Protein AF-A0A954CDB2-F1 (afdb_monomer)

Foldseek 3Di:
DDFAFDPLVVLVVVVVVVLVVQLVCCVVVVDGPPCFAVLQLSVCCVVQVWTAGPPPDPQAGTAHPVGFGEHEWGDEDEPPDDPVVRDTDDRDPPDDGDYYHYHYAYSSRD

Nearest PDB structures (foldseek):
  8q5o-assembly1_B  TM=6.805E-01  e=1.660E-05  Escherichia coli
  8rpx-assembly2_C  TM=6.987E-01  e=3.455E-05  Nitrolancea hollandica
  8rpx-assembly2_D  TM=6.966E-01  e=4.821E-05  Nitrolancea hollandica
  8q5n-assembly1_B  TM=6.728E-01  e=4.511E-05  Nitrolancea hollandica
  1ni0-assembly2_B  TM=3.774E-01  e=2.214E-02  Proteus vulgaris

Secondary structure (DSSP, 8-state):
-PPPB--HHHHHHHHHHHHHHHHHHHHHHSS--S-HHHHHHHHHHHHHT-EEBPTTSSS-SEE-TT--EEEEEEEEPPTTS-GGG-PPPPP-TTS--SEEEEEEE-TT--

Mean predicted aligned error: 4.86 Å

Radius of gyration: 14.65 Å; Cα contacts (8 Å, |Δi|>4): 164; chains: 1; bounding box: 36×35×38 Å

Structure (mmCIF, N/CA/C/O backbone):
data_AF-A0A954CDB2-F1
#
_entry.id   AF-A0A954CDB2-F1
#
loop_
_atom_site.group_PDB
_atom_site.id
_atom_site.type_symbol
_atom_site.label_atom_id
_atom_site.label_alt_id
_atom_site.label_comp_id
_atom_site.label_asym_id
_atom_site.label_entity_id
_atom_site.label_seq_id
_atom_site.pdbx_PDB_ins_code
_atom_site.Cartn_x
_atom_site.Cartn_y
_atom_site.Cartn_z
_atom_site.occupancy
_atom_site.B_iso_or_equiv
_atom_site.auth_seq_id
_atom_site.auth_comp_id
_atom_site.auth_asym_id
_atom_site.auth_atom_id
_atom_site.pdbx_PDB_model_num
ATOM 1 N N . MET A 1 1 ? -9.574 6.672 23.172 1.00 47.84 1 MET A N 1
ATOM 2 C CA . MET A 1 1 ? -8.308 7.112 22.548 1.00 47.84 1 MET 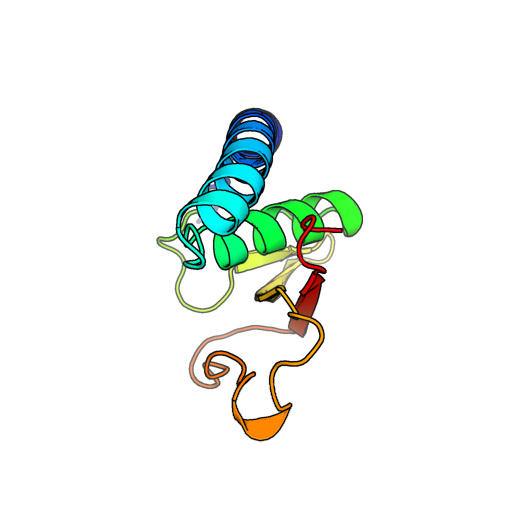A CA 1
ATOM 3 C C . MET A 1 1 ? -8.579 7.263 21.064 1.00 47.84 1 MET A C 1
ATOM 5 O O . MET A 1 1 ? -9.069 6.314 20.475 1.00 47.84 1 MET A O 1
ATOM 9 N N . THR A 1 2 ? -8.377 8.444 20.486 1.00 61.59 2 THR A N 1
ATOM 10 C CA . THR A 1 2 ? -8.468 8.646 19.032 1.00 61.59 2 THR A CA 1
ATOM 11 C C . THR A 1 2 ? -7.229 8.041 18.384 1.00 61.59 2 THR A C 1
ATOM 13 O O . THR A 1 2 ? -6.115 8.444 18.714 1.00 61.59 2 THR A O 1
ATOM 16 N N . GLU A 1 3 ? -7.406 7.045 17.523 1.00 69.50 3 GLU A N 1
ATOM 17 C CA . GLU A 1 3 ? -6.301 6.444 16.772 1.00 69.50 3 GLU A CA 1
ATOM 18 C C . GLU A 1 3 ? -5.727 7.448 15.769 1.00 69.50 3 GLU A C 1
ATOM 20 O O . GLU A 1 3 ? -6.475 8.193 15.132 1.00 69.50 3 GLU A O 1
ATOM 25 N N . ALA A 1 4 ? -4.400 7.472 15.645 1.00 79.69 4 ALA A N 1
ATOM 26 C CA . ALA A 1 4 ? -3.709 8.339 14.702 1.00 79.69 4 ALA A CA 1
ATOM 27 C C . ALA A 1 4 ? -3.939 7.863 13.260 1.00 79.69 4 ALA A C 1
ATOM 29 O O . ALA A 1 4 ? -3.938 6.662 12.977 1.00 79.69 4 ALA A O 1
ATOM 30 N N . THR A 1 5 ? -4.152 8.817 12.356 1.00 83.00 5 THR A N 1
ATOM 31 C CA . THR A 1 5 ? -4.564 8.566 10.971 1.00 83.00 5 THR A CA 1
ATOM 32 C C . THR A 1 5 ? -3.560 9.127 9.987 1.00 83.00 5 THR A C 1
ATOM 34 O O . THR A 1 5 ? -3.004 10.203 10.204 1.00 83.00 5 THR A O 1
ATOM 37 N N . VAL A 1 6 ? -3.401 8.443 8.862 1.00 87.25 6 VAL A N 1
ATOM 38 C CA . VAL A 1 6 ? -2.501 8.863 7.785 1.00 87.25 6 VAL A CA 1
ATOM 39 C C . VAL A 1 6 ? -3.130 9.995 6.956 1.00 87.25 6 VAL A C 1
ATOM 41 O O . VAL A 1 6 ? -4.311 9.932 6.615 1.00 87.25 6 VAL A O 1
ATOM 44 N N . ASP A 1 7 ? -2.341 11.009 6.569 1.00 93.31 7 ASP A N 1
ATOM 45 C CA . ASP A 1 7 ? -2.731 11.955 5.508 1.00 93.31 7 ASP A CA 1
ATOM 46 C C . ASP A 1 7 ? -2.729 11.226 4.157 1.00 93.31 7 ASP A C 1
ATOM 48 O O . ASP A 1 7 ? -1.711 11.137 3.461 1.00 93.31 7 ASP A O 1
ATOM 52 N N . LEU A 1 8 ? -3.896 10.686 3.802 1.00 93.50 8 LEU A N 1
ATOM 53 C CA . LEU A 1 8 ? -4.091 9.884 2.599 1.00 93.50 8 LEU A CA 1
ATOM 54 C C . LEU A 1 8 ? -3.744 10.652 1.317 1.00 93.50 8 LEU A C 1
ATOM 56 O O . LEU A 1 8 ? -3.281 10.046 0.352 1.00 93.50 8 LEU A O 1
ATOM 60 N N . ARG A 1 9 ? -3.929 11.980 1.293 1.00 95.12 9 ARG A N 1
ATOM 61 C CA . ARG A 1 9 ? -3.617 12.791 0.111 1.00 95.12 9 ARG A CA 1
ATOM 62 C C . ARG A 1 9 ? -2.113 12.832 -0.104 1.00 95.12 9 ARG A C 1
ATOM 64 O O . ARG A 1 9 ? -1.643 12.486 -1.187 1.00 95.12 9 ARG A O 1
ATOM 71 N N . ARG A 1 10 ? -1.354 13.225 0.923 1.00 96.25 10 ARG A N 1
ATOM 72 C CA . ARG A 1 10 ? 0.102 13.347 0.795 1.00 96.25 10 ARG A CA 1
ATOM 73 C C . ARG A 1 10 ? 0.773 11.992 0.584 1.00 96.25 10 ARG A C 1
ATOM 75 O O . ARG A 1 10 ? 1.687 11.887 -0.230 1.00 96.25 10 ARG A O 1
ATOM 82 N N . VAL A 1 11 ? 0.322 10.957 1.290 1.00 95.19 11 VAL A N 1
ATOM 83 C CA . VAL A 1 11 ? 0.842 9.597 1.098 1.00 95.19 11 VAL A CA 1
ATOM 84 C C . VAL A 1 11 ? 0.489 9.062 -0.288 1.00 95.19 11 VAL A C 1
ATOM 86 O O . VAL A 1 11 ? 1.358 8.492 -0.940 1.00 95.19 11 VAL A O 1
ATOM 89 N N . GLY A 1 12 ? -0.720 9.325 -0.789 1.00 96.50 12 GLY A N 1
ATOM 90 C CA . G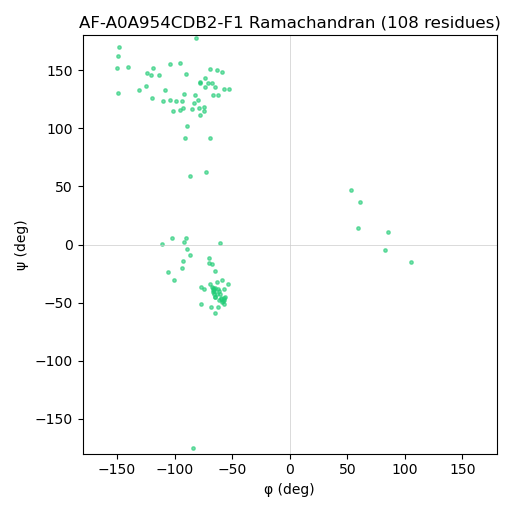LY A 1 12 ? -1.112 8.971 -2.152 1.00 96.50 12 GLY A CA 1
ATOM 91 C C . GLY A 1 12 ? -0.195 9.577 -3.216 1.00 96.50 12 GLY A C 1
ATOM 92 O O . GLY A 1 12 ? 0.283 8.862 -4.088 1.00 96.50 12 GLY A O 1
ATOM 93 N N . GLU A 1 13 ? 0.136 10.869 -3.108 1.00 98.12 13 GLU A N 1
ATOM 94 C CA . GLU A 1 13 ? 1.083 11.532 -4.025 1.00 98.12 13 GLU A CA 1
ATOM 95 C C . GLU A 1 13 ? 2.462 10.849 -4.054 1.00 98.12 13 GLU A C 1
ATOM 97 O O . GLU A 1 13 ? 3.093 10.763 -5.109 1.00 98.12 13 GLU A O 1
ATOM 102 N N . LEU A 1 14 ? 2.949 10.384 -2.898 1.00 98.06 14 LEU A N 1
ATOM 103 C CA . LEU A 1 14 ? 4.224 9.671 -2.789 1.00 98.06 14 LEU A CA 1
ATOM 104 C C . LEU A 1 14 ? 4.126 8.244 -3.337 1.00 98.06 14 LEU A C 1
ATOM 106 O O . LEU A 1 14 ? 5.054 7.777 -3.994 1.00 98.06 14 LEU A O 1
ATOM 110 N N . LEU A 1 15 ? 3.007 7.562 -3.099 1.00 97.75 15 LEU A N 1
ATOM 111 C CA . LEU A 1 15 ? 2.780 6.198 -3.569 1.00 97.75 15 LEU A CA 1
ATOM 112 C C . LEU A 1 15 ? 2.607 6.119 -5.086 1.00 97.75 15 LEU A C 1
ATOM 114 O O . LEU A 1 15 ? 3.099 5.169 -5.682 1.00 97.75 15 LEU A O 1
ATOM 118 N N . GLU A 1 16 ? 2.010 7.120 -5.733 1.00 98.06 16 GLU A N 1
ATOM 119 C CA . GLU A 1 16 ? 1.939 7.188 -7.203 1.00 98.06 16 GLU A CA 1
ATOM 120 C C . GLU A 1 16 ? 3.328 7.389 -7.842 1.00 98.06 16 GLU A C 1
ATOM 122 O O . GLU A 1 16 ? 3.670 6.774 -8.859 1.00 98.06 16 GLU A O 1
ATOM 127 N N . GLN A 1 17 ? 4.188 8.194 -7.208 1.00 98.31 17 GLN A N 1
ATOM 128 C CA . GLN A 1 17 ? 5.592 8.319 -7.617 1.00 98.31 17 GLN A CA 1
ATOM 129 C C . GLN A 1 17 ? 6.342 6.996 -7.414 1.00 98.31 17 GLN A C 1
ATOM 131 O O . GLN A 1 17 ? 7.049 6.533 -8.311 1.00 98.31 17 GLN A O 1
ATOM 136 N N . ALA A 1 18 ? 6.148 6.354 -6.260 1.00 98.06 18 ALA A N 1
ATOM 137 C CA . ALA A 1 18 ? 6.744 5.060 -5.960 1.00 98.06 18 ALA A CA 1
ATOM 138 C C . ALA A 1 18 ? 6.261 3.965 -6.924 1.00 98.06 18 ALA A C 1
ATOM 140 O O . ALA A 1 18 ? 7.076 3.151 -7.348 1.00 98.06 18 ALA A O 1
ATOM 141 N N . ARG A 1 19 ? 4.980 3.967 -7.320 1.00 98.06 19 ARG A N 1
ATOM 142 C CA . ARG A 1 19 ? 4.411 3.068 -8.337 1.00 98.06 19 ARG A CA 1
ATOM 143 C C . ARG A 1 19 ? 5.156 3.194 -9.653 1.00 98.06 19 ARG A C 1
ATOM 145 O O . ARG A 1 19 ? 5.610 2.185 -10.188 1.00 98.06 19 ARG A O 1
ATOM 152 N N . THR A 1 20 ? 5.314 4.421 -10.141 1.00 98.19 20 THR A N 1
ATOM 153 C CA . THR A 1 20 ? 6.021 4.688 -11.401 1.00 98.19 20 THR A CA 1
ATOM 154 C C . THR A 1 20 ? 7.444 4.125 -11.344 1.00 98.19 20 THR A C 1
ATOM 156 O O . THR A 1 20 ? 7.850 3.361 -12.221 1.00 98.19 20 THR A O 1
ATOM 159 N N . LEU A 1 21 ? 8.164 4.398 -10.251 1.00 98.19 21 LEU A N 1
ATOM 160 C CA . LEU A 1 21 ? 9.511 3.876 -10.033 1.00 98.19 21 LEU A CA 1
ATOM 161 C C . LEU A 1 21 ? 9.539 2.346 -9.881 1.00 98.19 21 LEU A C 1
ATOM 163 O O . LEU A 1 21 ? 10.465 1.696 -10.355 1.00 98.19 21 LEU A O 1
ATOM 167 N N . ALA A 1 22 ? 8.542 1.747 -9.231 1.00 97.25 22 ALA A N 1
ATOM 168 C CA . ALA A 1 22 ? 8.467 0.304 -9.024 1.00 97.25 22 ALA A CA 1
ATOM 169 C C . ALA A 1 22 ? 8.290 -0.461 -10.338 1.00 97.25 22 ALA A C 1
ATOM 171 O O . ALA A 1 22 ? 8.894 -1.525 -10.511 1.00 97.25 22 ALA A O 1
ATOM 172 N N . ILE A 1 23 ? 7.489 0.088 -11.254 1.00 96.56 23 ILE A N 1
ATOM 173 C CA . ILE A 1 23 ? 7.288 -0.456 -12.598 1.00 96.56 23 ILE A CA 1
ATOM 174 C C . ILE A 1 23 ? 8.618 -0.435 -13.359 1.00 96.56 23 ILE A C 1
ATOM 176 O O . ILE A 1 23 ? 9.084 -1.486 -13.807 1.00 96.56 23 ILE A O 1
ATOM 180 N N . GLU A 1 24 ? 9.274 0.725 -13.435 1.00 98.00 24 GLU A N 1
ATOM 181 C CA . GLU A 1 24 ? 10.563 0.884 -14.121 1.00 98.00 24 GLU A CA 1
ATOM 182 C C . GLU A 1 24 ? 11.652 -0.013 -13.506 1.00 98.00 24 GLU A C 1
ATOM 184 O O . GLU A 1 24 ? 12.335 -0.770 -14.205 1.00 98.00 24 GLU A O 1
ATOM 189 N N . TYR A 1 25 ? 11.762 -0.014 -12.175 1.00 96.94 25 TYR A N 1
ATOM 190 C CA . TYR A 1 25 ? 12.721 -0.835 -11.442 1.00 96.94 25 TYR A CA 1
ATOM 191 C C . TYR A 1 25 ? 12.557 -2.321 -11.773 1.00 96.94 25 TYR A C 1
ATOM 193 O O . TYR A 1 25 ? 13.546 -3.011 -12.039 1.00 96.94 25 TYR A O 1
ATOM 201 N N . LYS A 1 26 ? 11.320 -2.831 -11.805 1.00 94.12 26 LYS A N 1
ATOM 202 C CA . LYS A 1 26 ? 11.043 -4.230 -12.157 1.00 94.12 26 LYS A CA 1
ATOM 203 C C . LYS A 1 26 ? 11.371 -4.523 -13.618 1.00 94.12 26 LYS A C 1
ATOM 205 O O . LYS A 1 26 ? 11.911 -5.591 -13.907 1.00 94.12 26 LYS A O 1
ATOM 210 N N . GLN A 1 27 ? 11.090 -3.604 -14.539 1.00 94.81 27 GLN A N 1
ATOM 211 C CA . GLN A 1 27 ? 11.412 -3.783 -15.957 1.00 94.81 27 GLN A CA 1
ATOM 212 C C . GLN A 1 27 ? 12.921 -3.949 -16.184 1.00 94.81 27 GLN A C 1
ATOM 214 O O . GLN A 1 27 ? 13.316 -4.855 -16.927 1.00 94.81 27 GLN A O 1
ATOM 219 N N . ILE A 1 28 ? 13.743 -3.146 -15.501 1.00 97.69 28 ILE A N 1
ATOM 220 C CA . ILE A 1 28 ? 15.210 -3.166 -15.613 1.00 97.69 28 ILE A CA 1
ATOM 221 C C . ILE A 1 28 ? 15.812 -4.347 -14.844 1.00 97.69 28 ILE A C 1
ATOM 223 O O . ILE A 1 28 ? 16.603 -5.117 -15.384 1.00 97.69 28 ILE A O 1
ATOM 227 N N . THR A 1 29 ? 15.438 -4.514 -13.575 1.00 96.19 29 THR A N 1
ATOM 228 C CA . THR A 1 29 ? 16.120 -5.448 -12.659 1.00 96.19 29 THR A CA 1
ATOM 229 C C . THR A 1 29 ? 15.500 -6.840 -12.616 1.00 96.19 29 THR A C 1
ATOM 231 O O . THR A 1 29 ? 16.100 -7.763 -12.063 1.00 96.19 29 THR A O 1
ATOM 234 N N . LYS A 1 30 ? 14.278 -6.992 -13.143 1.00 91.75 30 LYS A N 1
ATOM 235 C CA . LYS A 1 30 ? 13.411 -8.173 -12.984 1.00 91.75 30 LYS A CA 1
ATOM 236 C C . LYS A 1 30 ? 13.058 -8.501 -11.526 1.00 91.75 30 LYS A C 1
ATOM 238 O O . LYS A 1 30 ? 12.530 -9.577 -11.251 1.00 91.75 30 LYS A O 1
ATOM 243 N N . LYS A 1 31 ? 13.303 -7.576 -10.590 1.00 90.31 31 LYS A N 1
ATOM 244 C CA . LYS A 1 31 ? 12.974 -7.696 -9.162 1.00 90.31 31 LYS A CA 1
ATOM 245 C C . LYS A 1 31 ? 11.890 -6.684 -8.777 1.00 90.31 31 LYS A C 1
ATOM 247 O O . LYS A 1 31 ? 11.872 -5.589 -9.328 1.00 90.31 31 LYS A O 1
ATOM 252 N N . PRO A 1 32 ? 10.982 -7.009 -7.843 1.00 90.62 32 PRO A N 1
ATOM 253 C CA . PRO A 1 32 ? 9.982 -6.052 -7.386 1.00 90.62 32 PRO A CA 1
ATOM 254 C C . PRO A 1 32 ? 10.609 -4.986 -6.478 1.00 90.62 32 PRO A C 1
ATOM 256 O O . PRO A 1 32 ? 11.454 -5.301 -5.639 1.00 90.62 32 PRO A O 1
ATOM 259 N N . LEU A 1 33 ? 10.135 -3.745 -6.595 1.00 93.56 33 LEU A N 1
ATOM 260 C CA . LEU A 1 33 ? 10.322 -2.714 -5.576 1.00 93.56 33 LEU A CA 1
ATOM 261 C C . LEU A 1 33 ? 9.200 -2.898 -4.546 1.00 93.56 33 LEU A C 1
ATOM 263 O O . LEU A 1 33 ? 8.028 -2.863 -4.911 1.00 93.56 33 LEU A O 1
ATOM 267 N N . GLY A 1 34 ? 9.544 -3.223 -3.299 1.00 91.56 34 GLY A N 1
ATOM 268 C CA . GLY A 1 34 ? 8.619 -3.759 -2.291 1.00 91.56 34 GLY A CA 1
ATOM 269 C C . GLY A 1 34 ? 7.611 -2.759 -1.719 1.00 91.56 34 GLY A C 1
ATOM 270 O O . GLY A 1 34 ? 7.643 -2.525 -0.523 1.00 91.56 34 GLY A O 1
ATOM 271 N N . ILE A 1 35 ? 6.732 -2.202 -2.556 1.00 96.12 35 ILE A N 1
ATOM 272 C CA . ILE A 1 35 ? 5.723 -1.190 -2.186 1.00 96.12 35 ILE A CA 1
ATOM 273 C C . ILE A 1 35 ? 4.279 -1.714 -2.238 1.00 96.12 35 ILE A C 1
ATOM 275 O O . ILE A 1 35 ? 3.327 -0.966 -2.045 1.00 96.12 35 ILE A O 1
ATOM 279 N N . ALA A 1 36 ? 4.087 -2.987 -2.599 1.00 93.94 36 ALA A N 1
ATOM 280 C CA . ALA A 1 36 ? 2.765 -3.529 -2.916 1.00 93.94 36 ALA A CA 1
ATOM 281 C C . ALA A 1 36 ? 1.786 -3.501 -1.736 1.00 93.94 36 ALA A C 1
ATOM 283 O O . ALA A 1 36 ? 0.590 -3.344 -1.966 1.00 93.94 36 ALA A O 1
ATOM 284 N N . GLY A 1 37 ? 2.279 -3.656 -0.503 1.00 93.62 37 GLY A N 1
ATOM 285 C CA . GLY A 1 37 ? 1.453 -3.591 0.703 1.00 93.62 37 GLY A CA 1
ATOM 286 C C . GLY A 1 37 ? 0.863 -2.198 0.885 1.00 93.62 37 GLY A C 1
ATOM 287 O O . GLY A 1 37 ? -0.352 -2.027 0.831 1.00 93.62 37 GLY A O 1
ATOM 288 N N . GLU A 1 38 ? 1.748 -1.211 0.987 1.00 95.44 38 GLU A N 1
ATOM 2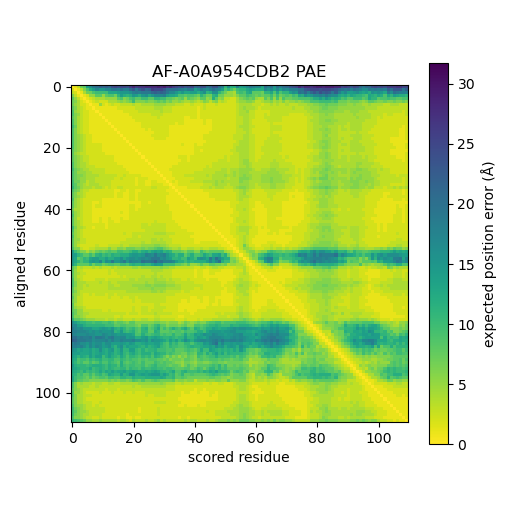89 C CA . GLU A 1 38 ? 1.424 0.196 1.199 1.00 95.44 38 GLU A CA 1
ATOM 290 C C . GLU A 1 38 ? 0.578 0.760 0.050 1.00 95.44 38 GLU A C 1
ATOM 292 O O . GLU A 1 38 ? -0.387 1.491 0.276 1.00 95.44 38 GLU A O 1
ATOM 297 N N . TYR A 1 39 ? 0.891 0.385 -1.194 1.00 97.19 39 TYR A N 1
ATOM 298 C CA . TYR A 1 39 ? 0.103 0.812 -2.347 1.00 97.19 39 TYR A CA 1
ATOM 299 C C . TYR A 1 39 ? -1.315 0.228 -2.316 1.00 97.19 39 TYR A C 1
ATOM 301 O O . TYR A 1 39 ? -2.285 0.938 -2.575 1.00 97.19 39 TYR A O 1
ATOM 309 N N . GLY A 1 40 ? -1.467 -1.051 -1.960 1.00 96.62 40 GLY A N 1
ATOM 310 C CA . GLY A 1 40 ? -2.790 -1.660 -1.849 1.00 96.62 40 GLY A CA 1
ATOM 311 C C . GLY A 1 40 ? -3.622 -1.093 -0.696 1.00 96.62 40 GLY A C 1
ATOM 312 O O . GLY A 1 40 ? -4.821 -0.893 -0.868 1.00 96.62 40 GLY A O 1
ATOM 313 N N . GLU A 1 41 ? -3.005 -0.767 0.442 1.00 96.00 41 GLU A N 1
ATOM 314 C CA . GLU A 1 41 ? -3.661 -0.036 1.537 1.00 96.00 41 GLU A CA 1
ATOM 315 C C . GLU A 1 41 ? -4.209 1.314 1.066 1.00 96.00 41 GLU A C 1
ATOM 317 O O . GLU A 1 41 ? -5.385 1.613 1.280 1.00 96.00 41 GLU A O 1
ATOM 322 N N . TYR A 1 42 ? -3.391 2.091 0.353 1.00 97.25 42 TYR A N 1
ATOM 323 C CA . TYR A 1 42 ? -3.809 3.358 -0.247 1.00 97.25 42 TYR A CA 1
ATOM 324 C C . TY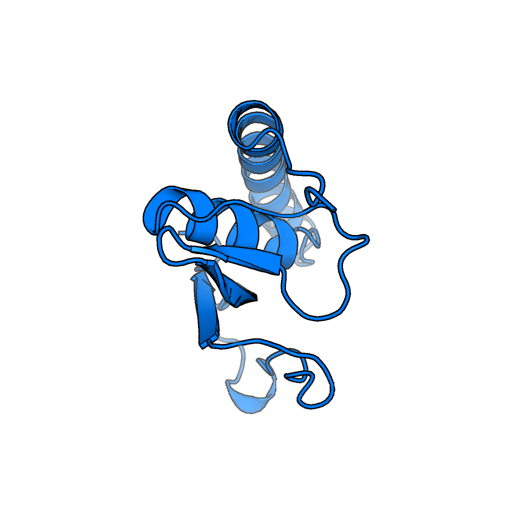R A 1 42 ? -4.981 3.195 -1.220 1.00 97.25 42 TYR A C 1
ATOM 326 O O . TYR A 1 42 ? -5.978 3.912 -1.102 1.00 97.25 42 TYR A O 1
ATOM 334 N N . VAL A 1 43 ? -4.888 2.250 -2.158 1.00 97.44 43 VAL A N 1
ATOM 335 C CA . VAL A 1 43 ? -5.940 2.005 -3.155 1.00 97.44 43 VAL A CA 1
ATOM 336 C C . VAL A 1 43 ? -7.242 1.584 -2.481 1.00 97.44 43 VAL A C 1
ATOM 338 O O . VAL A 1 43 ? -8.293 2.154 -2.776 1.00 97.44 43 VAL A O 1
ATOM 341 N N . ALA A 1 44 ? -7.188 0.640 -1.540 1.00 97.50 44 ALA A N 1
ATOM 342 C CA . ALA A 1 44 ? -8.362 0.203 -0.792 1.00 97.50 44 ALA A CA 1
ATOM 343 C C . ALA A 1 44 ? -8.998 1.361 -0.019 1.00 97.50 44 ALA A C 1
ATOM 345 O O . ALA A 1 44 ? -10.210 1.554 -0.093 1.00 97.50 44 ALA A O 1
ATOM 346 N N . ALA A 1 45 ? -8.193 2.166 0.675 1.00 96.81 45 ALA A N 1
ATOM 347 C CA . ALA A 1 45 ? -8.692 3.307 1.428 1.00 96.81 45 ALA A CA 1
ATOM 348 C C . ALA A 1 45 ? -9.345 4.364 0.538 1.00 96.81 45 ALA A C 1
ATOM 350 O O . ALA A 1 45 ? -10.424 4.856 0.860 1.00 96.81 45 ALA A O 1
ATOM 351 N N . LYS A 1 46 ? -8.736 4.662 -0.612 1.00 96.12 46 LYS A N 1
ATOM 352 C CA . LYS A 1 46 ? -9.275 5.598 -1.600 1.00 96.12 46 LYS A CA 1
ATOM 353 C C . LYS A 1 46 ? -10.584 5.101 -2.218 1.00 96.12 46 LYS A C 1
ATOM 355 O O . LYS A 1 46 ? -11.515 5.887 -2.353 1.00 96.12 46 LYS A O 1
ATOM 360 N N . LEU A 1 47 ? -10.661 3.825 -2.601 1.00 96.69 47 LEU A N 1
ATOM 361 C CA . LEU A 1 47 ? -11.826 3.256 -3.292 1.00 96.69 47 LEU A CA 1
ATOM 362 C C . LEU A 1 47 ? -13.004 2.974 -2.357 1.00 96.69 47 LEU A C 1
ATOM 364 O O . LEU A 1 47 ? -14.154 3.146 -2.752 1.00 96.69 47 LEU A O 1
ATOM 368 N N . LEU A 1 48 ? -12.723 2.533 -1.131 1.00 96.75 48 LEU A N 1
ATOM 369 C CA . LEU A 1 48 ? -13.736 2.119 -0.156 1.00 96.75 48 LEU A CA 1
ATOM 370 C C . LEU A 1 48 ? -13.992 3.181 0.922 1.00 96.75 48 LEU A C 1
ATOM 372 O O . LEU A 1 48 ? -14.741 2.926 1.861 1.00 96.75 48 LEU A O 1
ATOM 376 N N . ASN A 1 49 ? -13.381 4.364 0.789 1.00 95.81 49 ASN A N 1
ATOM 377 C CA . ASN A 1 49 ? -13.472 5.466 1.746 1.00 95.81 49 ASN A CA 1
ATOM 378 C C . ASN A 1 49 ? -13.106 5.035 3.181 1.00 95.81 49 ASN A C 1
ATOM 380 O O . ASN A 1 49 ? -13.826 5.320 4.140 1.00 95.81 49 ASN A O 1
ATOM 384 N N . LEU A 1 50 ? -11.993 4.309 3.321 1.00 96.06 50 LEU A N 1
ATOM 385 C CA . LEU A 1 50 ? -11.498 3.848 4.619 1.00 96.06 50 LEU A CA 1
ATOM 386 C C . LEU A 1 50 ? -10.543 4.872 5.225 1.00 96.06 50 LEU A C 1
ATOM 388 O O . LEU A 1 50 ? -9.742 5.507 4.536 1.00 96.06 50 LEU A O 1
ATOM 392 N N . ARG A 1 51 ? -10.562 4.964 6.551 1.00 95.06 51 ARG A N 1
ATOM 393 C CA . ARG A 1 51 ? -9.606 5.754 7.320 1.00 95.06 51 ARG A CA 1
ATOM 394 C C . ARG A 1 51 ? -8.393 4.891 7.658 1.00 95.06 51 ARG A C 1
ATOM 396 O O . ARG A 1 51 ? -8.479 4.067 8.566 1.00 95.06 51 ARG A O 1
ATOM 403 N N . LEU A 1 52 ? -7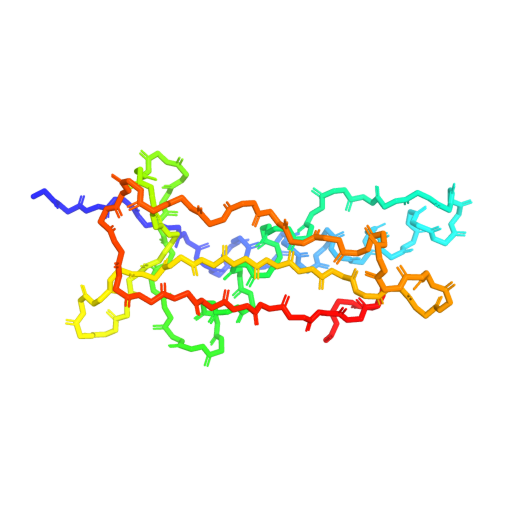.285 5.073 6.931 1.00 94.44 52 LEU A N 1
ATOM 404 C CA . LEU A 1 52 ? -6.019 4.384 7.220 1.00 94.44 52 LEU A CA 1
ATOM 405 C C . LEU A 1 52 ? -5.447 4.819 8.565 1.00 94.44 52 LEU A C 1
ATOM 407 O O . LEU A 1 52 ? -5.386 6.015 8.880 1.00 94.44 52 LEU A O 1
ATOM 411 N N . LEU A 1 53 ? -4.995 3.833 9.327 1.00 92.50 53 LEU A N 1
ATOM 412 C CA . LEU A 1 53 ? -4.339 4.032 10.607 1.00 92.50 53 LEU A CA 1
ATOM 413 C C . LEU A 1 53 ? -2.823 4.054 10.433 1.00 92.50 53 LEU A C 1
ATOM 415 O O . LEU A 1 53 ? -2.271 3.499 9.485 1.00 92.50 53 LEU A O 1
ATOM 419 N N . GLU A 1 54 ? -2.128 4.697 11.363 1.00 87.88 54 GLU A N 1
ATOM 420 C CA . GLU A 1 54 ? -0.674 4.575 11.419 1.00 87.88 54 GLU A CA 1
ATOM 421 C C . GLU A 1 54 ? -0.252 3.125 11.721 1.00 87.88 54 GLU A C 1
ATOM 423 O O . GLU A 1 54 ? -0.910 2.414 12.480 1.00 87.88 54 GLU A O 1
ATOM 428 N N . ALA A 1 55 ? 0.919 2.712 11.220 1.00 76.44 55 ALA A N 1
ATOM 429 C CA . ALA A 1 55 ? 1.456 1.345 11.333 1.00 76.44 55 ALA A CA 1
ATOM 430 C C . ALA A 1 55 ? 1.695 0.832 12.776 1.00 76.44 55 ALA A C 1
ATOM 432 O O . ALA A 1 55 ? 2.207 -0.268 12.982 1.00 76.44 55 ALA A O 1
ATOM 433 N N . ARG A 1 56 ? 1.370 1.636 13.793 1.00 68.69 56 ARG A N 1
ATOM 434 C CA . ARG A 1 56 ? 1.469 1.292 15.217 1.00 68.69 56 ARG A CA 1
ATOM 435 C C . ARG A 1 56 ? 0.216 0.587 15.743 1.00 68.69 56 ARG A C 1
ATOM 437 O O . ARG A 1 56 ? 0.249 0.089 16.868 1.00 68.69 56 ARG A O 1
ATOM 444 N N . THR A 1 57 ? -0.863 0.521 14.963 1.00 63.28 57 THR A N 1
ATOM 445 C CA . THR A 1 57 ? -2.091 -0.169 15.368 1.00 63.28 57 THR A CA 1
ATOM 446 C C . THR A 1 57 ? -1.952 -1.678 15.176 1.00 63.28 57 THR A C 1
ATOM 448 O O . THR A 1 57 ? -1.629 -2.174 14.098 1.00 63.28 57 THR A O 1
ATOM 451 N N . ALA A 1 58 ? -2.179 -2.446 16.241 1.00 71.06 58 ALA A N 1
ATOM 452 C CA . ALA A 1 58 ? -2.074 -3.895 16.175 1.00 71.06 58 ALA A CA 1
ATOM 453 C C . ALA A 1 58 ? -3.321 -4.510 15.511 1.00 71.06 58 ALA A C 1
ATOM 455 O O . ALA A 1 58 ? -4.396 -4.548 16.105 1.00 71.06 58 ALA A O 1
ATOM 456 N N . GLY A 1 59 ? -3.149 -5.071 14.310 1.00 80.31 59 GLY A N 1
ATOM 457 C CA . GLY A 1 59 ? -4.037 -6.104 13.764 1.00 80.31 59 GLY A CA 1
ATOM 458 C C . GLY A 1 59 ? -5.016 -5.705 12.663 1.00 80.31 59 GLY A C 1
ATOM 459 O O . GLY A 1 59 ? -5.509 -6.600 11.975 1.00 80.31 59 GLY A O 1
ATOM 460 N N . HIS A 1 60 ? -5.246 -4.414 12.455 1.00 90.44 60 HIS A N 1
ATOM 461 C CA . HIS A 1 60 ? -6.051 -3.873 11.361 1.00 90.44 60 HIS A CA 1
ATOM 462 C C . HIS A 1 60 ? -5.386 -2.609 10.814 1.00 90.44 60 HIS A C 1
ATOM 464 O O . HIS A 1 60 ? -4.657 -1.926 11.531 1.00 90.44 60 HIS A O 1
ATOM 470 N N . ASP A 1 61 ? -5.632 -2.334 9.539 1.00 92.69 61 ASP A N 1
ATOM 471 C CA . ASP A 1 61 ? -4.916 -1.318 8.766 1.00 92.69 61 ASP A CA 1
ATOM 472 C C . ASP A 1 61 ? -5.796 -0.066 8.556 1.00 92.69 61 ASP A C 1
ATOM 474 O O . ASP A 1 61 ? -5.296 1.048 8.388 1.00 92.69 61 ASP A O 1
ATOM 478 N N . ALA A 1 62 ? -7.125 -0.224 8.619 1.00 94.69 62 ALA A N 1
ATOM 479 C CA . ALA A 1 62 ? -8.081 0.865 8.450 1.00 94.69 62 ALA A CA 1
ATOM 480 C C . ALA A 1 62 ? -9.373 0.682 9.259 1.00 94.69 62 ALA A C 1
ATOM 482 O O . ALA A 1 62 ? -9.656 -0.400 9.777 1.00 94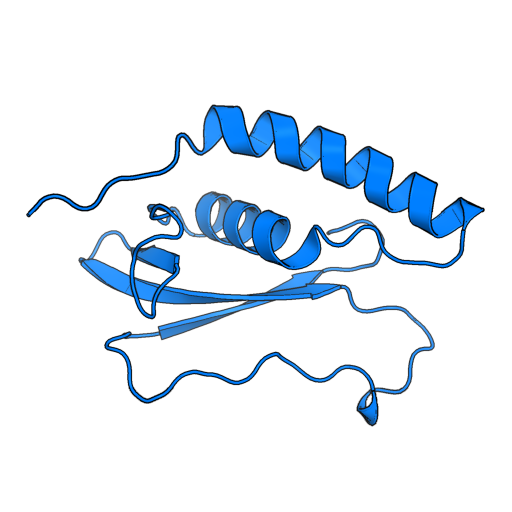.69 62 ALA A O 1
ATOM 483 N N . ILE A 1 63 ? -10.182 1.742 9.303 1.00 94.88 63 ILE A N 1
ATOM 484 C CA . ILE A 1 63 ? -11.548 1.735 9.840 1.00 94.88 63 ILE A CA 1
ATOM 485 C C . ILE A 1 63 ? -12.538 2.254 8.787 1.00 94.88 63 ILE A C 1
ATOM 487 O O . ILE A 1 63 ? -12.252 3.252 8.120 1.00 94.88 63 ILE A O 1
ATOM 491 N N . ASP A 1 64 ? -13.684 1.583 8.636 1.00 95.50 64 ASP A N 1
ATOM 492 C CA . ASP A 1 64 ? -14.781 2.026 7.760 1.00 95.50 64 ASP A CA 1
ATOM 493 C C . ASP A 1 64 ? -15.673 3.106 8.418 1.00 95.50 64 ASP A C 1
ATOM 495 O O . ASP A 1 64 ? -15.475 3.503 9.569 1.00 95.50 64 ASP A O 1
ATOM 499 N N . ALA A 1 65 ? -16.669 3.609 7.685 1.00 94.44 65 ALA A N 1
ATOM 500 C CA . ALA A 1 65 ? -17.578 4.646 8.186 1.00 94.44 65 ALA A CA 1
ATOM 501 C C . ALA A 1 65 ? -18.460 4.196 9.371 1.00 94.44 65 ALA A C 1
ATOM 503 O O . ALA A 1 65 ? -18.892 5.041 10.154 1.00 94.44 65 ALA A O 1
ATOM 504 N N . ASP A 1 66 ? -18.688 2.889 9.529 1.00 95.44 66 ASP A N 1
ATOM 505 C CA . ASP A 1 66 ? -19.478 2.301 10.617 1.00 95.44 66 ASP A CA 1
ATOM 506 C C . ASP A 1 66 ? -18.604 1.917 11.829 1.00 95.44 66 ASP A C 1
ATOM 508 O O . ASP A 1 66 ? -19.103 1.374 12.816 1.00 95.44 66 ASP A O 1
ATOM 512 N N . GLY A 1 67 ? -17.295 2.189 11.775 1.00 93.81 67 GLY A N 1
ATOM 513 C CA . GLY A 1 67 ? -16.352 1.866 12.843 1.00 93.81 67 GLY A CA 1
ATOM 514 C C . GLY A 1 67 ? -15.797 0.441 12.791 1.00 93.81 67 GLY A C 1
ATOM 515 O O . GLY A 1 67 ? -15.138 0.028 13.747 1.00 93.81 67 GLY A O 1
ATOM 516 N N . ARG A 1 68 ? -16.022 -0.310 11.706 1.00 94.06 68 ARG A N 1
ATOM 517 C CA . ARG A 1 68 ? -15.479 -1.666 11.552 1.00 94.06 68 ARG A CA 1
ATOM 518 C C . ARG A 1 68 ? -13.986 -1.622 11.264 1.00 94.06 68 ARG A C 1
ATOM 520 O O . ARG A 1 68 ? -13.524 -0.859 10.416 1.00 94.06 68 ARG A O 1
ATOM 527 N N . LYS A 1 69 ? -13.238 -2.489 11.938 1.00 93.62 69 LYS A N 1
ATOM 528 C CA . LYS A 1 69 ? -11.795 -2.693 11.802 1.00 93.62 69 LYS A CA 1
ATOM 529 C C . LYS A 1 69 ? -11.511 -3.541 10.563 1.00 93.62 69 LYS A C 1
ATOM 531 O O . LYS A 1 69 ? -11.912 -4.704 10.482 1.00 93.62 69 LYS A O 1
ATOM 536 N N . VAL A 1 70 ? -10.793 -2.975 9.602 1.00 94.25 70 VAL A N 1
ATOM 537 C CA . VAL A 1 70 ? -10.492 -3.604 8.313 1.00 94.25 70 VAL A CA 1
ATOM 538 C C . VAL A 1 70 ? -9.014 -3.964 8.245 1.00 94.25 70 VAL A C 1
ATOM 540 O O . VAL A 1 70 ? -8.145 -3.104 8.382 1.00 94.25 70 VAL A O 1
ATOM 543 N N . GLN A 1 71 ? -8.713 -5.237 7.997 1.00 93.44 71 GLN A N 1
ATOM 544 C CA . GLN A 1 71 ? -7.371 -5.673 7.623 1.00 93.44 71 GLN A CA 1
ATOM 545 C C . GLN A 1 71 ? -7.240 -5.665 6.099 1.00 93.44 71 GLN A C 1
ATOM 547 O O . GLN A 1 71 ? -8.049 -6.258 5.393 1.00 93.44 71 GLN A O 1
ATOM 552 N N . ILE A 1 72 ? -6.198 -5.033 5.581 1.00 93.81 72 ILE A N 1
ATOM 553 C CA . ILE A 1 72 ? -5.928 -4.918 4.156 1.00 93.81 72 ILE A CA 1
ATOM 554 C C . ILE A 1 72 ? -4.730 -5.804 3.819 1.00 93.81 72 ILE A C 1
ATOM 556 O O . ILE A 1 72 ? -3.716 -5.863 4.520 1.00 93.81 72 ILE A O 1
ATOM 560 N N . LYS A 1 73 ? -4.862 -6.589 2.756 1.00 93.19 73 LYS A N 1
ATOM 561 C CA . LYS A 1 73 ? -3.785 -7.420 2.215 1.00 93.19 73 LYS A CA 1
ATOM 562 C C . LYS A 1 73 ? -3.724 -7.181 0.722 1.00 93.19 73 LYS A C 1
ATOM 564 O O . LYS A 1 73 ? -4.748 -7.215 0.052 1.00 93.19 73 LYS A O 1
ATOM 569 N N . ALA A 1 74 ? -2.524 -6.959 0.209 1.00 93.44 74 ALA A N 1
ATOM 570 C CA . ALA A 1 74 ? -2.324 -6.595 -1.182 1.00 93.44 74 ALA A CA 1
ATOM 571 C C . ALA A 1 74 ? -1.372 -7.557 -1.888 1.00 93.44 74 ALA A C 1
ATOM 573 O O . ALA A 1 74 ? -0.436 -8.098 -1.282 1.00 93.44 74 ALA A O 1
ATOM 574 N N . ARG A 1 75 ? -1.604 -7.773 -3.184 1.00 91.44 75 ARG A N 1
ATOM 575 C CA . ARG A 1 75 ? -0.738 -8.600 -4.019 1.00 91.44 75 ARG A CA 1
ATOM 576 C C . ARG A 1 75 ? -0.720 -8.127 -5.466 1.00 91.44 75 ARG A C 1
ATOM 578 O O . ARG A 1 75 ? -1.764 -8.040 -6.093 1.00 91.44 75 ARG A O 1
ATOM 585 N N . VAL A 1 76 ? 0.487 -7.967 -6.004 1.00 91.62 76 VAL A N 1
ATOM 586 C CA . VAL A 1 76 ? 0.723 -7.859 -7.449 1.00 91.62 76 VAL A CA 1
ATOM 587 C C . VAL A 1 76 ? 0.788 -9.261 -8.060 1.00 91.62 76 VAL A C 1
ATOM 589 O O . VAL A 1 76 ? 1.607 -10.097 -7.651 1.00 91.62 76 VAL A O 1
ATOM 592 N N . LEU A 1 77 ? -0.089 -9.527 -9.022 1.00 88.94 77 LEU A N 1
ATOM 593 C CA . LEU A 1 77 ? -0.172 -10.767 -9.778 1.00 88.94 77 LEU A CA 1
ATOM 594 C C . LEU A 1 77 ? 0.656 -10.635 -11.055 1.00 88.94 77 LEU A C 1
ATOM 596 O O . LEU A 1 77 ? 0.368 -9.828 -11.929 1.00 88.94 77 LEU A O 1
ATOM 600 N N . ASN A 1 78 ? 1.691 -11.464 -11.173 1.00 81.06 78 ASN A N 1
ATOM 601 C CA . ASN A 1 78 ? 2.534 -11.491 -12.364 1.00 81.06 78 ASN A CA 1
ATOM 602 C C . ASN A 1 78 ? 2.026 -12.555 -13.345 1.00 81.06 78 ASN A C 1
ATOM 604 O O . ASN A 1 78 ? 1.988 -13.737 -12.962 1.00 81.06 78 ASN A O 1
ATOM 608 N N . PRO A 1 79 ? 1.705 -12.183 -14.598 1.00 73.69 79 PRO A N 1
ATOM 609 C CA . PRO A 1 79 ? 1.432 -13.146 -15.655 1.00 73.69 79 PRO A CA 1
ATOM 610 C C . PRO A 1 79 ? 2.586 -14.153 -15.766 1.00 73.69 79 PRO A C 1
ATOM 612 O O . PRO A 1 79 ? 3.760 -13.790 -15.710 1.00 73.69 79 PRO A O 1
ATOM 615 N N . GLY A 1 80 ? 2.265 -15.444 -15.851 1.00 73.69 80 GLY A N 1
ATOM 616 C CA . GLY A 1 80 ? 3.263 -16.514 -15.984 1.00 73.69 80 GLY A CA 1
ATOM 617 C C . GLY A 1 80 ? 3.919 -16.996 -14.684 1.00 73.69 80 GLY A C 1
ATOM 618 O O . GLY A 1 80 ? 4.647 -17.985 -14.713 1.00 73.69 80 GLY A O 1
ATOM 619 N N . THR A 1 81 ? 3.642 -16.382 -13.527 1.00 74.88 81 THR A N 1
ATOM 620 C CA . THR A 1 81 ? 4.072 -16.957 -12.241 1.00 74.88 81 THR A CA 1
ATOM 621 C C . THR A 1 81 ? 3.081 -18.037 -11.786 1.00 74.88 81 THR A C 1
ATOM 623 O O . THR A 1 81 ? 1.881 -17.762 -11.707 1.00 74.88 81 THR A O 1
ATOM 626 N N . PRO A 1 82 ? 3.540 -19.253 -11.436 1.00 72.88 82 PRO A N 1
ATOM 627 C CA . PRO A 1 82 ? 2.661 -20.309 -10.946 1.00 72.88 82 PRO A CA 1
ATOM 628 C C . PRO A 1 82 ? 1.850 -19.887 -9.708 1.00 72.88 82 PRO A C 1
ATOM 630 O O . PRO A 1 82 ? 2.395 -19.350 -8.739 1.00 72.88 82 PRO A O 1
ATOM 63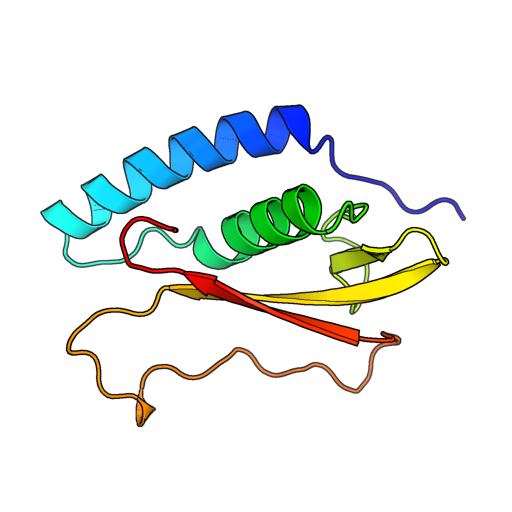3 N N . ARG A 1 83 ? 0.540 -20.177 -9.712 1.00 66.75 83 ARG A N 1
ATOM 634 C CA . ARG A 1 83 ? -0.398 -19.819 -8.623 1.00 66.75 83 ARG A CA 1
ATOM 635 C C . ARG A 1 83 ? 0.060 -20.297 -7.240 1.00 66.75 83 ARG A C 1
ATOM 637 O O . ARG A 1 83 ? -0.146 -19.608 -6.250 1.00 66.75 83 ARG A O 1
ATOM 644 N N . ASN A 1 84 ? 0.721 -21.449 -7.164 1.00 67.75 84 ASN A N 1
ATOM 645 C CA . ASN A 1 84 ? 1.223 -22.032 -5.914 1.00 67.75 84 ASN A CA 1
ATOM 646 C C . ASN A 1 84 ? 2.374 -21.235 -5.260 1.00 67.75 84 ASN A C 1
ATOM 648 O O . ASN A 1 84 ? 2.640 -21.434 -4.070 1.00 67.75 84 ASN A O 1
ATOM 652 N N . VAL A 1 85 ? 3.025 -20.334 -6.006 1.00 68.12 85 VAL A N 1
ATOM 653 C CA . VAL A 1 85 ? 4.097 -19.441 -5.525 1.00 68.12 85 VAL A CA 1
ATOM 654 C C . VAL A 1 85 ? 3.537 -18.079 -5.082 1.00 68.12 85 VAL A C 1
ATOM 656 O O . VAL A 1 85 ? 4.144 -17.376 -4.273 1.00 68.12 85 VAL A O 1
ATOM 659 N N . GLN A 1 86 ? 2.340 -17.710 -5.540 1.00 69.00 86 GLN A N 1
ATOM 660 C CA . GLN A 1 86 ? 1.682 -16.442 -5.211 1.00 69.00 86 GLN A CA 1
ATOM 661 C C . GLN A 1 86 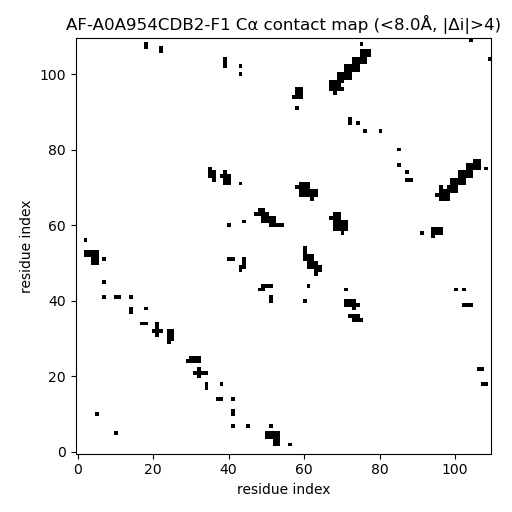? 0.863 -16.542 -3.916 1.00 69.00 86 GLN A C 1
ATOM 663 O O . GLN A 1 86 ? -0.348 -16.338 -3.900 1.00 69.00 86 GLN A O 1
ATOM 668 N N . ARG A 1 87 ? 1.524 -16.881 -2.803 1.00 75.06 87 ARG A N 1
ATOM 669 C CA . ARG A 1 87 ? 0.852 -16.979 -1.500 1.00 75.06 87 ARG A CA 1
ATOM 670 C C . ARG A 1 87 ? 0.619 -15.602 -0.883 1.00 75.06 87 ARG A C 1
ATOM 672 O O . ARG A 1 87 ? 1.490 -14.733 -0.911 1.00 75.06 87 ARG A O 1
ATOM 679 N N . MET A 1 88 ? -0.552 -15.452 -0.282 1.00 76.25 88 MET A N 1
ATOM 680 C CA . MET A 1 88 ? -0.912 -14.327 0.572 1.00 76.25 88 MET A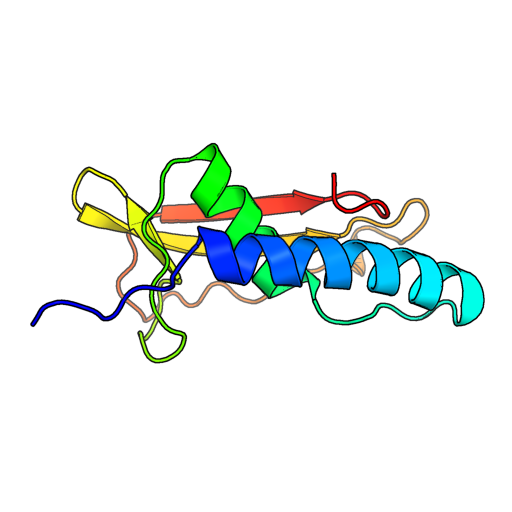 CA 1
ATOM 681 C C . MET A 1 88 ? -0.139 -14.352 1.892 1.00 76.25 88 MET A C 1
ATOM 683 O O . MET A 1 88 ? 0.210 -15.419 2.403 1.00 76.25 88 MET A O 1
ATOM 687 N N . GLY A 1 89 ? 0.087 -13.167 2.463 1.00 73.06 89 GLY A N 1
ATOM 688 C CA . GLY A 1 89 ? 0.531 -13.051 3.849 1.00 73.06 89 GLY A CA 1
ATOM 689 C C . GLY A 1 89 ? -0.484 -13.695 4.796 1.00 73.06 89 GLY A C 1
ATOM 690 O O . GLY A 1 89 ? -1.684 -13.714 4.522 1.00 73.06 89 GLY A O 1
ATOM 691 N N . ARG A 1 90 ? -0.004 -14.249 5.913 1.00 81.44 90 ARG A N 1
ATOM 692 C CA . ARG A 1 90 ? -0.869 -14.903 6.902 1.00 81.44 90 ARG A CA 1
ATOM 693 C C . ARG A 1 90 ? -1.856 -13.886 7.485 1.00 81.44 90 ARG A C 1
ATOM 695 O O . ARG A 1 90 ? -1.436 -12.846 7.989 1.00 81.44 90 ARG A O 1
ATOM 702 N N . ILE A 1 91 ? -3.143 -14.226 7.475 1.00 82.12 91 ILE A N 1
ATOM 703 C CA . ILE A 1 91 ? -4.171 -13.495 8.225 1.00 82.12 91 ILE A CA 1
ATOM 704 C C . ILE A 1 91 ? -3.893 -13.699 9.716 1.00 82.12 91 ILE A C 1
ATOM 706 O O . ILE A 1 91 ? -3.686 -14.828 10.177 1.00 82.12 91 ILE A O 1
ATOM 710 N N . ARG A 1 92 ? -3.826 -12.604 10.474 1.00 74.00 92 ARG A N 1
ATOM 711 C CA . ARG A 1 92 ? -3.555 -12.655 11.915 1.00 74.00 92 ARG A CA 1
ATOM 712 C C . ARG A 1 92 ? -4.870 -12.744 12.684 1.00 74.00 92 ARG A C 1
ATOM 714 O O . ARG A 1 92 ? -5.454 -11.732 13.042 1.00 74.00 92 ARG A O 1
ATOM 721 N N . TRP A 1 93 ? -5.307 -13.965 12.965 1.00 78.50 93 TRP A N 1
ATOM 722 C CA . TRP A 1 93 ? -6.580 -14.265 13.641 1.00 78.50 93 TRP A CA 1
ATOM 723 C C . TRP A 1 93 ? -6.641 -13.879 15.128 1.00 78.50 93 TRP A C 1
ATOM 725 O O . TRP A 1 93 ? -7.707 -13.933 15.722 1.00 78.50 93 TRP A O 1
ATOM 735 N N . LEU A 1 94 ? -5.503 -13.539 15.744 1.00 79.25 94 LEU A N 1
ATOM 736 C CA . LEU A 1 94 ? -5.414 -13.223 17.178 1.00 79.25 94 LEU A CA 1
ATOM 737 C C . LEU A 1 94 ? -5.646 -11.741 17.501 1.00 79.25 94 LEU A C 1
ATOM 739 O O . LEU A 1 94 ? -5.616 -11.368 18.668 1.00 79.25 94 LEU A O 1
ATOM 743 N N . HIS A 1 95 ? -5.823 -10.896 16.487 1.00 81.06 95 HIS A N 1
ATOM 744 C CA . HIS A 1 95 ? -6.151 -9.490 16.689 1.00 81.06 95 HIS A CA 1
ATOM 745 C C . HIS A 1 95 ? -7.627 -9.238 16.397 1.00 81.06 95 HIS A C 1
ATOM 747 O O . HIS A 1 95 ? -8.235 -9.962 15.614 1.00 81.06 95 HIS A O 1
ATOM 753 N N . GLU A 1 96 ? -8.175 -8.184 16.993 1.00 82.94 96 GLU A N 1
ATOM 754 C CA . GLU A 1 96 ? -9.535 -7.739 16.708 1.00 82.94 96 GLU A CA 1
ATOM 755 C C . GLU A 1 96 ? -9.598 -7.049 15.341 1.00 82.94 96 GLU A C 1
ATOM 757 O O . GLU A 1 96 ? -8.999 -5.989 15.141 1.00 82.94 96 GLU A O 1
ATOM 762 N N . TRP A 1 97 ? -10.334 -7.655 14.414 1.00 89.31 97 TRP A N 1
ATOM 763 C CA . TRP A 1 97 ? -10.725 -7.093 13.126 1.00 89.31 97 TRP A CA 1
ATOM 764 C C . TRP A 1 97 ? -12.078 -7.680 12.709 1.00 89.31 97 TRP A C 1
ATOM 766 O O . TRP A 1 97 ? -12.413 -8.800 13.092 1.00 89.31 97 TRP A O 1
ATOM 776 N N . ASP A 1 98 ? -12.845 -6.929 11.923 1.00 92.56 98 ASP A N 1
ATOM 777 C CA . ASP A 1 98 ? -14.197 -7.299 11.491 1.00 92.56 98 ASP A CA 1
ATOM 778 C C . ASP A 1 98 ? -14.216 -7.852 10.063 1.00 92.56 98 ASP A C 1
ATOM 780 O O . ASP A 1 98 ? -15.045 -8.691 9.715 1.00 92.56 98 ASP A O 1
ATOM 784 N N . SER A 1 99 ? -13.300 -7.387 9.208 1.00 93.31 99 SER A N 1
ATOM 785 C CA . SER A 1 99 ? -13.227 -7.821 7.813 1.00 93.31 99 SER A CA 1
ATOM 786 C C . SER A 1 99 ? -11.807 -7.799 7.251 1.00 93.31 99 SER A C 1
ATOM 788 O O . SER A 1 99 ? -10.907 -7.147 7.788 1.00 93.31 99 SER A O 1
ATOM 790 N N . VAL A 1 100 ? -11.619 -8.524 6.144 1.00 93.44 100 VAL A N 1
ATOM 791 C CA . VAL A 1 100 ? -10.385 -8.517 5.356 1.00 93.44 100 VAL A CA 1
ATOM 792 C C . VAL A 1 100 ? -10.694 -8.035 3.943 1.00 93.44 100 VAL A C 1
ATOM 794 O O . VAL A 1 100 ? -11.533 -8.619 3.259 1.00 93.44 100 VAL A O 1
ATOM 797 N N . VAL A 1 101 ? -9.970 -7.017 3.490 1.00 94.94 101 VAL A N 1
ATOM 798 C CA . VAL A 1 101 ? -9.943 -6.579 2.094 1.00 94.94 101 VAL A CA 1
ATOM 799 C C . VAL A 1 101 ? -8.703 -7.158 1.427 1.00 94.94 101 VAL A C 1
ATOM 801 O O . VAL A 1 101 ? -7.576 -6.943 1.877 1.00 94.94 101 VAL A O 1
ATOM 804 N N . LEU A 1 102 ? -8.917 -7.896 0.339 1.00 94.88 102 LEU A N 1
ATOM 805 C CA . LEU A 1 102 ? -7.855 -8.372 -0.536 1.00 94.88 102 LEU A CA 1
ATOM 806 C C . LEU A 1 102 ? -7.789 -7.500 -1.789 1.00 94.88 102 LEU A C 1
ATOM 808 O O . LEU A 1 102 ? -8.705 -7.521 -2.606 1.00 94.88 102 LEU A O 1
ATOM 812 N N . VAL A 1 103 ? -6.681 -6.784 -1.949 1.00 95.56 103 VAL A N 1
ATOM 813 C CA . VAL A 1 103 ? -6.368 -6.000 -3.144 1.00 95.56 103 VAL A CA 1
ATOM 814 C C . VAL A 1 103 ? -5.491 -6.836 -4.068 1.00 95.56 103 VAL A C 1
ATOM 816 O O . VAL A 1 103 ? -4.367 -7.207 -3.718 1.00 95.56 103 VAL A O 1
ATOM 819 N N . LEU A 1 104 ? -6.017 -7.154 -5.245 1.00 93.56 104 LEU A N 1
ATOM 820 C CA . LEU A 1 104 ? -5.273 -7.803 -6.316 1.00 93.56 104 LEU A CA 1
ATOM 821 C C . LEU A 1 104 ? -4.947 -6.744 -7.355 1.00 93.56 104 LEU A C 1
ATOM 823 O O . LEU A 1 104 ? -5.851 -6.073 -7.833 1.00 93.56 104 LEU A O 1
ATOM 827 N N . LEU A 1 105 ? -3.664 -6.617 -7.653 1.00 93.62 105 LEU A N 1
ATOM 828 C CA . LEU A 1 105 ? -3.123 -5.653 -8.592 1.00 93.62 105 LEU A CA 1
ATOM 829 C C . LEU A 1 105 ? -2.436 -6.396 -9.730 1.00 93.62 105 LEU A C 1
ATOM 831 O O . LEU A 1 105 ? -1.893 -7.488 -9.520 1.00 93.62 105 LEU A O 1
ATOM 835 N N . ASP A 1 106 ? -2.391 -5.801 -10.908 1.00 92.88 106 ASP A N 1
ATOM 836 C CA . ASP A 1 106 ? -1.507 -6.252 -11.974 1.00 92.88 106 ASP A CA 1
ATOM 837 C C . ASP A 1 106 ? -0.083 -5.674 -11.835 1.00 92.88 106 ASP A C 1
ATOM 839 O O . ASP A 1 106 ? 0.284 -5.036 -10.843 1.00 92.88 106 ASP A O 1
ATOM 843 N N . GLU A 1 107 ? 0.778 -5.936 -12.819 1.00 91.88 107 GLU A N 1
ATOM 844 C CA . GLU A 1 107 ? 2.152 -5.431 -12.803 1.00 91.88 107 GLU A CA 1
ATOM 845 C C . GLU A 1 107 ? 2.289 -3.921 -13.007 1.00 91.88 107 GLU A C 1
ATOM 847 O O . GLU A 1 107 ? 3.351 -3.372 -12.700 1.00 91.88 107 GLU A O 1
ATOM 852 N N . ALA A 1 108 ? 1.232 -3.276 -13.493 1.00 92.81 108 ALA A N 1
ATOM 853 C CA . ALA A 1 108 ? 1.090 -1.838 -13.561 1.00 92.81 108 ALA A CA 1
ATOM 854 C C . ALA A 1 108 ? 0.436 -1.272 -12.292 1.00 92.81 108 ALA A C 1
ATOM 856 O O . ALA A 1 108 ? 0.233 -0.065 -12.230 1.00 92.81 108 ALA A O 1
ATOM 857 N N . TYR A 1 109 ? 0.184 -2.081 -11.257 1.00 94.94 109 TYR A N 1
ATOM 858 C CA . TYR A 1 109 ? -0.495 -1.669 -10.026 1.00 94.94 109 TYR A CA 1
ATOM 859 C C . TYR A 1 109 ? -1.934 -1.167 -10.262 1.00 94.94 109 TYR A C 1
ATOM 861 O O . TYR A 1 109 ? -2.372 -0.227 -9.592 1.00 94.94 109 TYR A O 1
ATOM 869 N N . GLU A 1 110 ? -2.647 -1.786 -11.206 1.00 91.00 110 GLU A N 1
ATOM 870 C CA . GLU A 1 110 ? -4.070 -1.543 -11.503 1.00 91.00 110 GLU A CA 1
ATOM 871 C C . GLU A 1 110 ? -4.977 -2.673 -11.003 1.00 91.00 110 GLU A C 1
ATOM 873 O O . GLU A 1 110 ? -4.513 -3.841 -10.958 1.00 91.00 110 GLU A O 1
#

Sequence (110 aa):
MTEATVDLRRVGELLEQARTLAIEYKQITKKPLGIAGEYGEYVAAKLLNLRLLEARTAGHDAIDADGRKVQIKARVLNPGTPRNVQRMGRIRWLHEWDSVVLVLLDEAYE

pLDDT: mean 89.05, std 10.3, range [47.84, 98.31]

Solvent-accessible surface area (backbone atoms only — not comparable to full-atom values): 6564 Å² total; per-residue (Å²): 132,86,79,61,65,57,64,60,68,66,51,45,61,51,44,56,53,48,49,56,50,28,41,54,45,24,72,75,70,76,44,81,54,94,47,50,53,66,46,30,46,50,50,49,24,68,75,68,62,33,50,41,44,45,94,83,52,80,56,36,45,28,32,43,91,88,67,46,30,27,26,67,46,40,42,67,51,56,89,92,60,61,72,91,74,67,69,77,79,83,82,67,83,91,38,77,53,75,48,76,48,77,40,75,24,35,76,83,70,87